Protein AF-A0A9D5VR73-F1 (afdb_monomer_lite)

Secondary structure (DSSP, 8-state):
----SSTT--------TTTTTTHHHHHHHTT-SSPPPHHHHHHHTT-HHHHHHHIIIIIIS-TT----EEEE-SS---EEEEEE-TTS-EEEEEE---SS---SS-SSEEEEEEPPPTT----EEEEEEE-TTS-EEEEEEEE-

pLDDT: mean 90.86, std 9.0, range [59.12, 98.38]

Structure (mmCIF, N/CA/C/O backbone):
data_AF-A0A9D5VR73-F1
#
_entry.id   AF-A0A9D5VR73-F1
#
loop_
_atom_site.group_PDB
_atom_site.id
_atom_site.type_symbol
_atom_site.label_atom_id
_atom_site.label_alt_id
_atom_site.label_comp_id
_atom_site.label_asym_id
_atom_site.label_entity_id
_atom_site.label_seq_id
_atom_site.pdbx_PDB_ins_code
_atom_site.Cartn_x
_atom_site.Cartn_y
_atom_site.Cartn_z
_atom_site.occupancy
_atom_site.B_iso_or_equiv
_atom_site.auth_seq_id
_atom_site.auth_comp_id
_atom_site.auth_asym_id
_atom_site.auth_atom_id
_atom_site.pdbx_PDB_model_num
ATOM 1 N N . MET A 1 1 ? 3.340 15.955 -12.677 1.00 59.12 1 MET A N 1
ATOM 2 C CA . MET A 1 1 ? 3.315 14.974 -13.793 1.00 59.12 1 MET A CA 1
ATOM 3 C C . MET A 1 1 ? 3.965 15.533 -15.054 1.00 59.12 1 MET A C 1
ATOM 5 O O . MET A 1 1 ? 3.648 16.667 -15.406 1.00 59.12 1 MET A O 1
ATOM 9 N N . PRO A 1 2 ? 4.842 14.771 -15.736 1.00 64.44 2 PRO A N 1
ATOM 10 C CA . PRO A 1 2 ? 5.379 15.161 -17.038 1.00 64.44 2 PRO A CA 1
ATOM 11 C C . PRO A 1 2 ? 4.234 15.337 -18.040 1.00 64.44 2 PRO A C 1
ATOM 13 O O . PRO A 1 2 ? 3.370 14.466 -18.148 1.00 64.44 2 PRO A O 1
ATOM 16 N N . TYR A 1 3 ? 4.201 16.464 -18.745 1.00 68.69 3 TYR A N 1
ATOM 17 C CA . TYR A 1 3 ? 3.134 16.783 -19.687 1.00 68.69 3 TYR A CA 1
ATOM 18 C C . TYR A 1 3 ? 3.694 17.499 -20.912 1.00 68.69 3 TYR A C 1
ATOM 20 O O . TYR A 1 3 ? 4.736 18.148 -20.851 1.00 68.69 3 TYR A O 1
ATOM 28 N N . GLN A 1 4 ? 2.988 17.358 -22.029 1.00 72.94 4 GLN A N 1
ATOM 29 C CA . GLN A 1 4 ? 3.283 18.067 -23.268 1.00 72.94 4 GLN A CA 1
ATOM 30 C C . GLN A 1 4 ? 2.434 19.341 -23.337 1.00 72.94 4 GLN A C 1
ATOM 32 O O . GLN A 1 4 ? 1.230 19.297 -23.084 1.00 72.94 4 GLN A O 1
ATOM 37 N N . LEU A 1 5 ? 3.047 20.468 -23.705 1.00 77.25 5 LEU A N 1
ATOM 38 C CA . LEU A 1 5 ? 2.331 21.733 -23.937 1.00 77.25 5 LEU A CA 1
ATOM 39 C C . LEU A 1 5 ? 1.479 21.695 -25.214 1.00 77.25 5 LEU A C 1
ATOM 41 O O . LEU A 1 5 ? 0.536 22.465 -25.368 1.00 77.25 5 LEU A O 1
ATOM 45 N N . SER A 1 6 ? 1.809 20.801 -26.144 1.00 85.38 6 SER A N 1
ATOM 46 C CA . SER A 1 6 ? 1.083 20.593 -27.395 1.00 85.38 6 SER A CA 1
ATOM 47 C C . SER A 1 6 ? 0.988 19.095 -27.686 1.00 85.38 6 SER A C 1
ATOM 49 O O . SER A 1 6 ? 1.967 18.385 -27.441 1.00 85.38 6 SER A O 1
ATOM 51 N N . PRO A 1 7 ? -0.153 18.585 -28.186 1.00 82.00 7 PRO A N 1
ATOM 52 C CA . PRO A 1 7 ? -0.278 17.181 -28.567 1.00 82.00 7 PRO A CA 1
ATOM 53 C C . PRO A 1 7 ? 0.819 16.760 -29.558 1.00 82.00 7 PRO A C 1
ATOM 55 O O . PRO A 1 7 ? 0.957 17.366 -30.616 1.00 82.00 7 PRO A O 1
ATOM 58 N N . GLY A 1 8 ? 1.599 15.734 -29.210 1.00 81.69 8 GLY A N 1
ATOM 59 C CA . GLY A 1 8 ? 2.728 15.236 -30.005 1.00 81.69 8 GLY A CA 1
ATOM 60 C C . GLY A 1 8 ? 4.074 15.924 -29.731 1.00 81.69 8 GLY A C 1
ATOM 61 O O . GLY A 1 8 ? 5.051 15.600 -30.398 1.00 81.69 8 GLY A O 1
ATOM 62 N N . GLY A 1 9 ? 4.142 16.864 -28.781 1.00 81.31 9 GLY A N 1
ATOM 63 C CA . GLY A 1 9 ? 5.369 17.582 -28.425 1.00 81.31 9 GLY A CA 1
ATOM 64 C C . GLY A 1 9 ? 6.339 16.781 -27.545 1.00 81.31 9 GLY A C 1
ATOM 65 O O . GLY A 1 9 ? 5.981 15.769 -26.942 1.00 81.31 9 GLY A O 1
ATOM 66 N N . PHE A 1 10 ? 7.581 17.264 -27.443 1.00 78.19 10 PHE A N 1
ATOM 67 C CA . PHE A 1 10 ? 8.591 16.686 -26.553 1.00 78.19 10 PHE A CA 1
ATOM 68 C C . PHE A 1 10 ? 8.291 17.001 -25.083 1.00 78.19 10 PHE A C 1
ATOM 70 O O . PHE A 1 10 ? 7.826 18.090 -24.745 1.00 78.19 10 PHE A O 1
ATOM 77 N N . ILE A 1 11 ? 8.585 16.039 -24.208 1.00 71.06 11 ILE A N 1
ATOM 78 C CA . ILE A 1 11 ? 8.563 16.214 -22.755 1.00 71.06 11 ILE A CA 1
ATOM 79 C C . ILE A 1 11 ? 10.014 16.213 -22.286 1.00 71.06 11 ILE A C 1
ATOM 81 O O . ILE A 1 11 ? 10.681 15.180 -22.330 1.00 71.06 11 ILE A O 1
ATOM 85 N N . GLU A 1 12 ? 10.495 17.366 -21.834 1.00 69.38 12 GLU A N 1
ATOM 86 C CA . GLU A 1 12 ? 11.819 17.507 -21.230 1.00 69.38 12 GLU A CA 1
ATOM 87 C C . GLU A 1 12 ? 11.703 17.490 -19.706 1.00 69.38 12 GLU A C 1
ATOM 89 O O . GLU A 1 12 ? 10.870 18.180 -19.118 1.00 69.38 12 GLU A O 1
ATOM 94 N N . PHE A 1 13 ? 12.521 16.668 -19.052 1.00 73.06 13 PHE A N 1
ATOM 95 C CA . PHE A 1 13 ? 12.516 16.523 -17.602 1.00 73.06 13 PHE A CA 1
ATOM 96 C C . PHE A 1 13 ? 13.885 16.061 -17.104 1.00 73.06 13 PHE A C 1
ATOM 98 O O . PHE A 1 13 ? 14.533 15.204 -17.707 1.00 73.06 13 PHE A O 1
ATOM 105 N N . SER A 1 14 ? 14.323 16.626 -15.981 1.00 75.00 14 SER A N 1
ATOM 106 C CA . SER A 1 14 ? 15.585 16.251 -15.346 1.00 75.00 14 SER A CA 1
ATOM 107 C C . SER A 1 14 ? 15.413 14.952 -14.568 1.00 75.00 14 SER A C 1
ATOM 109 O O . SER A 1 14 ? 14.730 14.911 -13.546 1.00 75.00 14 SER A O 1
ATOM 111 N N . LEU A 1 15 ? 16.057 13.892 -15.046 1.00 78.12 15 LEU A N 1
ATOM 112 C CA . LEU A 1 15 ? 16.125 12.604 -14.365 1.00 78.12 15 LEU A CA 1
ATOM 113 C C . LEU A 1 15 ? 17.486 12.363 -13.730 1.00 78.12 15 LEU A C 1
ATOM 115 O O . LEU A 1 15 ? 18.500 12.918 -14.155 1.00 78.12 15 LEU A O 1
ATOM 119 N N . TYR A 1 16 ? 17.520 11.446 -12.759 1.00 81.38 16 TYR A N 1
ATOM 120 C CA . TYR A 1 16 ? 18.780 10.837 -12.354 1.00 81.38 16 TYR A CA 1
ATOM 121 C C . TYR A 1 16 ? 19.453 10.207 -13.581 1.00 81.38 16 TYR A C 1
ATOM 123 O O . TYR A 1 16 ? 18.826 9.454 -14.334 1.00 81.38 16 TYR A O 1
ATOM 131 N N . LYS A 1 17 ? 20.724 10.549 -13.800 1.00 83.62 17 LYS A N 1
ATOM 132 C CA . LYS A 1 17 ? 21.470 10.144 -14.993 1.00 83.62 17 LYS A CA 1
ATOM 133 C C . LYS A 1 17 ? 21.467 8.618 -15.133 1.00 83.62 17 LYS A C 1
ATOM 135 O O . LYS A 1 17 ? 21.853 7.913 -14.208 1.00 83.62 17 LYS A O 1
ATOM 140 N N . GLY A 1 18 ? 21.037 8.125 -16.295 1.00 85.25 18 GLY A N 1
ATOM 141 C CA . GLY A 1 18 ? 21.005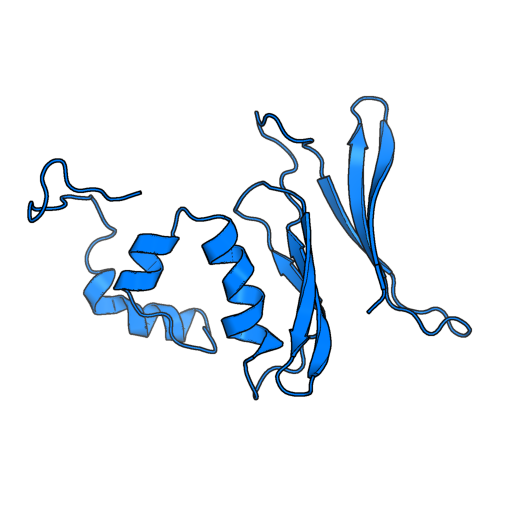 6.692 -16.609 1.00 85.25 18 GLY A CA 1
ATOM 142 C C . GLY A 1 18 ? 19.890 5.900 -15.919 1.00 85.25 18 GLY A C 1
ATOM 143 O O . GLY A 1 18 ? 19.902 4.674 -15.984 1.00 85.25 18 GLY A O 1
ATOM 144 N N . ILE A 1 19 ? 18.912 6.550 -15.267 1.00 88.00 19 ILE A N 1
ATOM 145 C CA . ILE A 1 19 ? 17.832 5.823 -14.575 1.00 88.00 19 ILE A CA 1
ATOM 146 C C . ILE A 1 19 ? 16.998 4.963 -15.525 1.00 88.00 19 ILE A C 1
ATOM 148 O O . ILE A 1 19 ? 16.495 3.930 -15.105 1.00 88.00 19 ILE A O 1
ATOM 152 N N . GLN A 1 20 ? 16.864 5.369 -16.793 1.00 90.06 20 GLN A N 1
ATOM 153 C CA . GLN A 1 20 ? 16.143 4.582 -17.791 1.00 90.06 20 GLN A CA 1
ATOM 154 C C . GLN A 1 20 ? 16.914 3.318 -18.181 1.00 90.06 20 GLN A C 1
ATOM 156 O O . GLN A 1 20 ? 16.325 2.241 -18.222 1.00 90.06 20 GLN A O 1
ATOM 161 N N . ASP A 1 21 ? 18.228 3.442 -18.369 1.00 91.94 21 ASP A N 1
ATOM 162 C CA . ASP A 1 21 ? 19.106 2.344 -18.787 1.00 91.94 21 ASP A CA 1
ATOM 163 C C . ASP A 1 21 ? 19.321 1.318 -17.662 1.00 91.94 21 ASP A C 1
ATOM 165 O O . ASP A 1 21 ? 19.382 0.115 -17.897 1.00 91.94 21 ASP A O 1
ATOM 169 N N . THR A 1 22 ? 19.397 1.797 -16.418 1.00 93.38 22 THR A N 1
ATOM 170 C CA . THR A 1 22 ? 19.693 0.989 -15.218 1.00 93.38 22 THR A CA 1
ATOM 171 C C . THR A 1 22 ? 18.448 0.589 -14.427 1.00 93.38 22 THR A C 1
ATOM 173 O O . THR A 1 22 ? 18.550 0.027 -13.333 1.00 93.38 22 THR A O 1
ATOM 176 N N . TRP A 1 23 ? 17.250 0.867 -14.951 1.00 95.38 23 TRP A N 1
ATOM 177 C CA . TRP A 1 23 ? 16.006 0.655 -14.214 1.00 95.38 23 TRP A CA 1
ATOM 178 C C . TRP A 1 23 ? 15.838 -0.798 -13.761 1.00 95.38 23 TRP A C 1
ATOM 180 O O . TRP A 1 23 ? 15.544 -1.062 -12.596 1.00 95.38 23 TRP A O 1
ATOM 190 N N . ASP A 1 24 ? 16.088 -1.748 -14.657 1.00 96.50 24 ASP A N 1
ATOM 191 C CA . ASP A 1 24 ? 15.956 -3.174 -14.366 1.00 96.50 24 ASP A CA 1
ATOM 192 C C . ASP A 1 24 ? 16.936 -3.658 -13.294 1.00 96.50 24 ASP A C 1
ATOM 194 O O . ASP A 1 24 ? 16.544 -4.412 -12.402 1.00 96.50 24 ASP A O 1
ATOM 198 N N . GLU A 1 25 ? 18.184 -3.190 -13.331 1.00 96.12 25 GLU A N 1
ATOM 199 C CA . GLU A 1 25 ? 19.176 -3.471 -12.291 1.00 96.12 25 GLU A CA 1
ATOM 200 C C . GLU A 1 25 ? 18.709 -2.923 -10.939 1.00 96.12 25 GLU A C 1
ATOM 202 O O . GLU A 1 25 ? 18.727 -3.624 -9.925 1.00 96.12 25 GLU A O 1
ATOM 207 N N . ARG A 1 26 ? 18.193 -1.692 -10.926 1.00 95.31 26 ARG A N 1
ATOM 208 C CA . ARG A 1 26 ? 17.682 -1.069 -9.706 1.00 95.31 26 ARG A CA 1
ATOM 209 C C . ARG A 1 26 ? 16.507 -1.843 -9.117 1.00 95.31 26 ARG A C 1
ATOM 211 O O . ARG A 1 26 ? 16.434 -1.995 -7.898 1.00 95.31 26 ARG A O 1
ATOM 218 N N . GLN A 1 27 ? 15.613 -2.363 -9.951 1.00 97.06 27 GLN A N 1
ATOM 219 C CA . GLN A 1 27 ? 14.507 -3.208 -9.503 1.00 97.06 27 GLN A CA 1
ATOM 220 C C . GLN A 1 27 ? 14.994 -4.522 -8.881 1.00 97.06 27 GLN A C 1
ATOM 222 O O . GLN A 1 27 ? 14.474 -4.926 -7.840 1.00 97.06 27 GLN A O 1
ATOM 227 N N . ILE A 1 28 ? 16.026 -5.146 -9.459 1.00 97.19 28 ILE A N 1
ATOM 228 C CA . ILE A 1 28 ? 16.662 -6.351 -8.903 1.00 97.19 28 ILE A CA 1
ATOM 229 C C . ILE A 1 28 ? 17.267 -6.048 -7.527 1.00 97.19 28 ILE A C 1
ATOM 231 O O . ILE A 1 28 ? 16.985 -6.760 -6.562 1.00 97.19 28 ILE A O 1
ATOM 235 N N . LEU A 1 29 ? 18.032 -4.958 -7.407 1.00 96.62 29 LEU A N 1
ATOM 236 C CA . LEU A 1 29 ? 18.653 -4.539 -6.145 1.00 96.62 29 LEU A CA 1
ATOM 237 C C . LEU A 1 29 ? 17.618 -4.260 -5.044 1.00 96.62 29 LEU A C 1
ATOM 239 O O . LEU A 1 29 ? 17.845 -4.594 -3.883 1.00 96.62 29 LEU A O 1
ATOM 243 N N . ASN A 1 30 ? 16.460 -3.702 -5.411 1.00 94.69 30 ASN A N 1
ATOM 244 C CA . ASN A 1 30 ? 15.356 -3.425 -4.486 1.00 94.69 30 ASN A CA 1
ATOM 245 C C . ASN A 1 30 ? 14.393 -4.607 -4.300 1.00 94.69 30 ASN A C 1
ATOM 247 O O . ASN A 1 30 ? 13.400 -4.474 -3.589 1.00 94.69 30 ASN A O 1
ATOM 251 N N . ARG A 1 31 ? 14.684 -5.767 -4.907 1.00 95.69 31 ARG A N 1
ATOM 252 C CA . ARG A 1 31 ? 13.869 -6.989 -4.807 1.00 95.69 31 ARG A CA 1
ATOM 253 C C . ARG A 1 31 ? 12.407 -6.760 -5.206 1.00 95.69 31 ARG A C 1
ATOM 255 O O . ARG A 1 31 ? 11.496 -7.321 -4.597 1.00 95.69 31 ARG A O 1
ATOM 262 N N . VAL A 1 32 ? 12.186 -5.935 -6.229 1.00 96.19 32 VAL A N 1
ATOM 263 C CA . VAL A 1 32 ? 10.856 -5.721 -6.805 1.00 96.19 32 VAL A CA 1
ATOM 264 C C . VAL A 1 32 ? 10.376 -7.048 -7.389 1.00 96.19 32 VAL A C 1
ATOM 266 O O . VAL A 1 32 ? 11.004 -7.603 -8.290 1.00 96.19 32 VAL A O 1
ATOM 269 N N . ALA A 1 33 ? 9.282 -7.581 -6.846 1.00 96.44 33 ALA A N 1
ATOM 270 C CA . ALA A 1 33 ? 8.823 -8.929 -7.167 1.00 96.44 33 ALA A CA 1
ATOM 271 C C . ALA A 1 33 ? 8.214 -9.022 -8.575 1.00 96.44 33 ALA A C 1
ATOM 273 O O . ALA A 1 33 ? 8.374 -10.035 -9.254 1.00 96.44 33 ALA A O 1
ATOM 274 N N . VAL A 1 34 ? 7.531 -7.962 -9.015 1.00 97.56 34 VAL A N 1
ATOM 275 C CA . VAL A 1 34 ? 6.968 -7.827 -10.360 1.00 97.56 34 VAL A CA 1
ATOM 276 C C . VAL A 1 34 ? 7.559 -6.575 -10.997 1.00 97.56 34 VAL A C 1
ATOM 278 O O . VAL A 1 34 ? 7.249 -5.464 -10.569 1.00 97.56 34 VAL A O 1
ATOM 281 N N . LYS A 1 35 ? 8.422 -6.745 -12.007 1.00 96.81 35 LYS A N 1
ATOM 282 C CA . LYS A 1 35 ? 9.077 -5.617 -12.684 1.00 96.81 35 LYS A CA 1
ATOM 283 C C . LYS A 1 35 ? 8.041 -4.615 -13.205 1.00 96.81 35 LYS A C 1
ATOM 285 O O . LYS A 1 35 ? 7.142 -4.968 -13.962 1.00 96.81 35 LYS A O 1
ATOM 290 N N . ILE A 1 36 ? 8.219 -3.361 -12.824 1.00 96.25 36 ILE A N 1
ATOM 291 C CA . ILE A 1 36 ? 7.478 -2.195 -13.283 1.00 96.25 36 ILE A CA 1
ATOM 292 C C . ILE A 1 36 ? 8.195 -1.672 -14.533 1.00 96.25 36 ILE A C 1
ATOM 294 O O . ILE A 1 36 ? 9.402 -1.437 -14.478 1.00 96.25 36 ILE A O 1
ATOM 298 N N . PRO A 1 37 ? 7.522 -1.470 -15.673 1.00 95.06 37 PRO A N 1
ATOM 299 C CA . PRO A 1 37 ? 8.135 -0.820 -16.828 1.00 95.06 37 PRO A CA 1
ATOM 300 C C . PRO A 1 37 ? 8.581 0.611 -16.497 1.00 95.06 37 PRO A C 1
ATOM 302 O O . PRO A 1 37 ? 7.836 1.356 -15.861 1.00 95.06 37 PRO A O 1
ATOM 305 N N . VAL A 1 38 ? 9.753 1.045 -16.977 1.00 92.38 38 VAL A N 1
ATOM 306 C CA . VAL A 1 38 ? 10.287 2.383 -16.639 1.00 92.38 38 VAL A CA 1
ATOM 307 C C . VAL A 1 38 ? 9.328 3.515 -17.009 1.00 92.38 38 VAL A C 1
ATOM 309 O O . VAL A 1 38 ? 9.125 4.438 -16.228 1.00 92.38 38 VAL A O 1
ATOM 312 N N . LYS A 1 39 ? 8.659 3.413 -18.164 1.00 89.94 39 LYS A N 1
ATOM 313 C CA . LYS A 1 39 ? 7.644 4.384 -18.591 1.00 89.94 39 LYS A CA 1
ATOM 314 C C . LYS A 1 39 ? 6.505 4.496 -17.576 1.00 89.94 39 LYS A C 1
ATOM 316 O O . LYS A 1 39 ? 6.064 5.601 -17.278 1.00 89.94 39 LYS A O 1
ATOM 321 N N . GLU A 1 40 ? 6.032 3.369 -17.051 1.00 91.88 40 GLU A N 1
ATOM 322 C CA . GLU A 1 40 ? 4.970 3.358 -16.046 1.00 91.88 40 GLU A CA 1
ATOM 323 C C . GLU A 1 40 ? 5.458 3.949 -14.725 1.00 91.88 40 GLU A C 1
ATOM 325 O O . GLU A 1 40 ? 4.768 4.793 -14.161 1.00 91.88 40 GLU A O 1
ATOM 330 N N . ALA A 1 41 ? 6.660 3.574 -14.277 1.00 91.12 41 ALA A N 1
ATOM 331 C CA . ALA A 1 41 ? 7.264 4.122 -13.067 1.00 91.12 41 ALA A CA 1
ATOM 332 C C . ALA A 1 41 ? 7.406 5.650 -13.146 1.00 91.12 41 ALA A C 1
ATOM 334 O O . ALA A 1 41 ? 7.056 6.346 -12.201 1.00 91.12 41 ALA A O 1
ATOM 335 N N . LEU A 1 42 ? 7.855 6.179 -14.289 1.00 87.94 42 LEU A N 1
ATOM 336 C CA . LEU A 1 42 ? 7.996 7.619 -14.514 1.00 87.94 42 LEU A CA 1
ATOM 337 C C . LEU A 1 42 ? 6.652 8.348 -14.537 1.00 87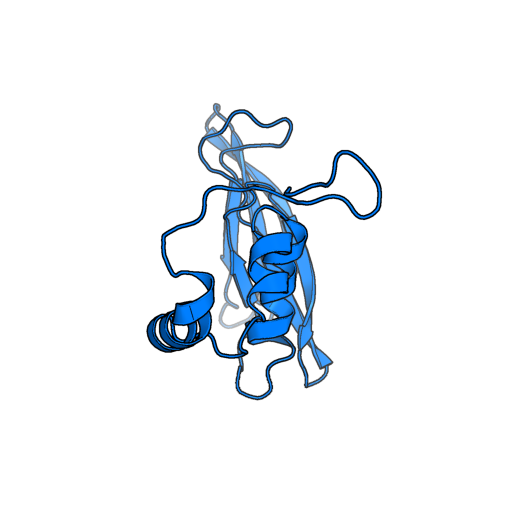.94 42 LEU A C 1
ATOM 339 O O . LEU A 1 42 ? 6.530 9.421 -13.952 1.00 87.94 42 LEU A O 1
ATOM 343 N N . ILE A 1 43 ? 5.642 7.774 -15.199 1.00 87.00 43 ILE A N 1
ATOM 344 C CA . ILE A 1 43 ? 4.305 8.371 -15.243 1.00 87.00 43 ILE A CA 1
ATOM 345 C C . ILE A 1 43 ? 3.678 8.336 -13.852 1.00 87.00 43 ILE A C 1
ATOM 347 O O . ILE A 1 43 ? 3.139 9.340 -13.424 1.00 87.00 43 ILE A O 1
ATOM 351 N N . LYS A 1 44 ? 3.752 7.220 -13.124 1.00 89.44 44 LYS A N 1
ATOM 352 C CA . LYS A 1 44 ? 3.061 7.047 -11.837 1.00 89.44 44 LYS A CA 1
ATOM 353 C C . LYS A 1 44 ? 3.849 7.545 -10.621 1.00 89.44 44 LYS A C 1
ATOM 355 O O . LYS A 1 44 ? 3.318 7.467 -9.520 1.00 89.44 44 LYS A O 1
ATOM 360 N N . ALA A 1 45 ? 5.061 8.074 -10.801 1.00 85.81 45 ALA A N 1
ATOM 361 C CA . ALA A 1 45 ? 5.951 8.481 -9.707 1.00 85.81 45 ALA A CA 1
ATOM 362 C C . ALA A 1 45 ? 5.334 9.491 -8.721 1.00 85.81 45 ALA A C 1
ATOM 364 O O . ALA A 1 45 ? 5.730 9.521 -7.565 1.00 85.81 45 ALA A O 1
ATOM 365 N N . ASP A 1 46 ? 4.385 10.305 -9.185 1.00 84.81 46 ASP A N 1
ATOM 366 C CA . ASP A 1 46 ? 3.692 11.348 -8.410 1.00 84.81 46 ASP A CA 1
ATOM 367 C C . ASP A 1 46 ? 2.192 11.023 -8.233 1.00 84.81 46 ASP A C 1
ATOM 369 O O . ASP A 1 46 ? 1.361 11.883 -7.960 1.00 84.81 46 ASP A O 1
ATOM 373 N N . SER A 1 47 ? 1.801 9.765 -8.468 1.00 90.88 47 SER A N 1
ATOM 374 C CA . SER A 1 47 ? 0.412 9.320 -8.381 1.00 90.88 47 SER A CA 1
ATOM 375 C C . SER A 1 47 ? 0.168 8.564 -7.079 1.00 90.88 47 SER A C 1
ATOM 377 O O . SER A 1 47 ? 0.684 7.461 -6.884 1.00 90.88 47 SER A O 1
ATOM 379 N N . ALA A 1 48 ? -0.691 9.128 -6.224 1.00 90.88 48 ALA A N 1
ATOM 380 C CA . ALA A 1 48 ? -1.155 8.469 -5.006 1.00 90.88 48 ALA A CA 1
ATOM 381 C C . ALA A 1 48 ? -1.758 7.090 -5.317 1.00 90.88 48 ALA A C 1
ATOM 383 O O . ALA A 1 48 ? -1.256 6.074 -4.842 1.00 90.88 48 ALA A O 1
ATOM 384 N N . SER A 1 49 ? -2.742 7.039 -6.221 1.00 92.75 49 SER A N 1
ATOM 385 C CA . SER A 1 49 ? -3.354 5.777 -6.652 1.00 92.75 49 SER A CA 1
ATOM 386 C C . SER A 1 49 ? -2.363 4.851 -7.357 1.00 92.75 49 SER A C 1
ATOM 388 O O . SER A 1 49 ? -2.428 3.642 -7.181 1.00 92.75 49 SER A O 1
ATOM 390 N N . GLY A 1 50 ? -1.398 5.395 -8.105 1.00 93.38 50 GLY A N 1
ATOM 391 C CA . GLY A 1 50 ? -0.340 4.599 -8.723 1.00 93.38 50 GLY A CA 1
ATOM 392 C C . GLY A 1 50 ? 0.528 3.851 -7.707 1.00 93.38 50 GLY A C 1
ATOM 393 O O . GLY A 1 50 ? 0.973 2.738 -7.995 1.00 93.38 50 GLY A O 1
ATOM 394 N N . THR A 1 51 ? 0.731 4.433 -6.522 1.00 91.75 51 THR A N 1
ATOM 395 C CA . THR A 1 51 ? 1.404 3.782 -5.388 1.00 91.75 51 THR A CA 1
ATOM 396 C C . THR A 1 51 ? 0.484 2.779 -4.697 1.00 91.75 51 THR A C 1
ATOM 398 O O . THR A 1 51 ? 0.919 1.664 -4.406 1.00 91.75 51 THR A O 1
ATOM 401 N N . ASP A 1 52 ? -0.788 3.131 -4.488 1.00 95.25 52 ASP A N 1
ATOM 402 C CA . ASP A 1 52 ? -1.798 2.233 -3.911 1.00 95.25 52 ASP A CA 1
ATOM 403 C C . ASP A 1 52 ? -1.929 0.938 -4.743 1.00 95.25 52 ASP A C 1
ATOM 405 O O . ASP A 1 52 ? -1.904 -0.172 -4.204 1.00 95.25 52 ASP A O 1
ATOM 409 N N . ASP A 1 53 ? -1.956 1.061 -6.075 1.00 96.00 53 ASP A N 1
ATOM 410 C CA . ASP A 1 53 ? -2.031 -0.054 -7.028 1.00 96.00 53 ASP A CA 1
ATOM 411 C C . ASP A 1 53 ? -0.857 -1.039 -6.887 1.00 96.00 53 ASP A C 1
ATOM 413 O O . ASP A 1 53 ? -1.000 -2.231 -7.186 1.00 96.00 53 ASP A O 1
ATOM 417 N N . GLN A 1 54 ? 0.307 -0.592 -6.394 1.00 96.44 54 GLN A N 1
ATOM 418 C CA . GLN A 1 54 ? 1.444 -1.490 -6.174 1.00 96.44 54 GLN A CA 1
ATOM 419 C C . GLN A 1 54 ? 1.178 -2.507 -5.062 1.00 96.44 54 GLN A C 1
ATOM 421 O O . GLN A 1 54 ? 1.760 -3.592 -5.098 1.00 96.44 54 GLN A O 1
ATOM 426 N N . ALA A 1 55 ? 0.257 -2.242 -4.128 1.00 97.50 55 ALA A N 1
ATOM 427 C CA . ALA A 1 55 ? -0.190 -3.260 -3.179 1.00 97.50 55 ALA A CA 1
ATOM 428 C C . ALA A 1 55 ? -0.844 -4.448 -3.906 1.00 97.50 55 ALA A C 1
ATOM 430 O O . ALA A 1 55 ? -0.619 -5.608 -3.553 1.00 97.50 55 ALA A O 1
ATOM 431 N N . VAL A 1 56 ? -1.591 -4.174 -4.980 1.00 97.69 56 VAL A N 1
ATOM 432 C CA . VAL A 1 56 ? -2.194 -5.214 -5.816 1.00 97.69 56 VAL A CA 1
ATOM 433 C C . VAL A 1 56 ? -1.128 -5.909 -6.656 1.00 97.69 56 VAL A C 1
ATOM 435 O O . VAL A 1 56 ? -0.998 -7.128 -6.574 1.00 97.69 56 VAL A O 1
ATOM 438 N N . VAL A 1 57 ? -0.349 -5.156 -7.434 1.00 97.50 57 VAL A N 1
ATOM 439 C CA . VAL A 1 57 ? 0.605 -5.723 -8.404 1.00 97.50 57 VAL A CA 1
ATOM 440 C C . VAL A 1 57 ? 1.712 -6.521 -7.715 1.00 97.50 57 VAL A C 1
ATOM 442 O O . VAL A 1 57 ? 1.967 -7.666 -8.085 1.00 97.50 57 VAL A O 1
ATOM 445 N N . GLN A 1 58 ? 2.356 -5.945 -6.698 1.00 97.81 58 GLN A N 1
ATOM 446 C CA . GLN A 1 58 ? 3.529 -6.555 -6.066 1.00 97.81 58 GLN A CA 1
ATOM 447 C C . GLN A 1 58 ? 3.149 -7.662 -5.076 1.00 97.81 58 GLN A C 1
ATOM 449 O O . GLN A 1 58 ? 3.926 -8.604 -4.886 1.00 97.81 58 GLN A O 1
ATOM 454 N N . TYR A 1 59 ? 1.955 -7.578 -4.470 1.00 98.12 59 TYR A N 1
ATOM 455 C CA . TYR A 1 59 ? 1.545 -8.469 -3.385 1.00 98.12 59 TYR A CA 1
ATOM 456 C C . TYR A 1 59 ? 0.250 -9.233 -3.680 1.00 98.12 59 TYR A C 1
ATOM 458 O O . TYR A 1 59 ? 0.303 -10.448 -3.816 1.00 98.12 59 TYR A O 1
ATOM 466 N N . PHE A 1 60 ? -0.915 -8.591 -3.796 1.00 98.31 60 PHE A N 1
ATOM 467 C CA . PHE A 1 60 ? -2.182 -9.345 -3.801 1.00 98.31 60 PHE A CA 1
ATOM 468 C C . PHE A 1 60 ? -2.373 -10.224 -5.049 1.00 98.31 60 PHE A C 1
ATOM 470 O O . PHE A 1 60 ? -2.761 -11.392 -4.939 1.00 98.31 60 PHE A O 1
ATOM 477 N N . ALA A 1 61 ? -2.077 -9.698 -6.236 1.00 97.94 61 ALA A N 1
ATOM 478 C CA . ALA A 1 61 ? -2.170 -10.426 -7.501 1.00 97.94 61 ALA A CA 1
ATOM 479 C C . ALA A 1 61 ? -0.930 -11.294 -7.784 1.00 97.94 61 ALA A C 1
ATOM 481 O O . ALA A 1 61 ? -0.982 -12.199 -8.620 1.00 97.94 61 ALA A O 1
ATOM 482 N N . ASN A 1 62 ? 0.176 -11.056 -7.078 1.00 97.94 62 ASN A N 1
ATOM 483 C CA . ASN A 1 62 ? 1.400 -11.826 -7.231 1.00 97.94 62 ASN A CA 1
ATOM 484 C C . ASN A 1 62 ? 1.241 -13.225 -6.615 1.00 97.94 62 ASN A C 1
ATOM 486 O O . ASN A 1 62 ? 1.109 -13.378 -5.402 1.00 97.94 62 ASN A O 1
ATOM 490 N N . LYS A 1 63 ? 1.307 -14.266 -7.454 1.00 97.44 63 LYS A N 1
ATOM 491 C CA . LYS A 1 63 ? 1.169 -15.672 -7.031 1.00 97.44 63 LYS A CA 1
ATOM 492 C C . LYS A 1 63 ? 2.254 -16.131 -6.050 1.00 97.44 63 LYS A C 1
ATOM 494 O O . LYS A 1 63 ? 2.037 -17.093 -5.321 1.00 97.44 63 LYS A O 1
ATOM 499 N N . ASN A 1 64 ? 3.394 -15.440 -6.020 1.00 96.88 64 ASN A N 1
ATOM 500 C CA . ASN A 1 64 ? 4.511 -15.737 -5.123 1.00 96.88 64 ASN A CA 1
ATOM 501 C C . ASN A 1 64 ? 4.427 -14.981 -3.788 1.00 96.88 64 ASN A C 1
ATOM 503 O O . ASN A 1 64 ? 5.333 -15.092 -2.966 1.00 96.88 64 ASN A O 1
ATOM 507 N N . SER A 1 65 ? 3.368 -14.197 -3.569 1.00 97.44 65 SER A N 1
ATOM 508 C CA . SER A 1 65 ? 3.137 -13.474 -2.325 1.00 97.44 65 SER A CA 1
ATOM 509 C C . SER A 1 65 ? 1.966 -14.081 -1.561 1.00 97.44 65 SER A C 1
ATOM 511 O O . SER A 1 65 ? 0.910 -14.391 -2.112 1.00 97.44 65 SER A O 1
ATOM 513 N N . ASP A 1 66 ? 2.153 -14.229 -0.260 1.00 96.56 66 ASP A N 1
ATOM 514 C CA . ASP A 1 66 ? 1.154 -14.669 0.712 1.00 96.56 66 ASP A CA 1
ATOM 515 C C . ASP A 1 66 ? 0.591 -13.501 1.541 1.00 96.56 66 ASP A C 1
ATOM 517 O O . ASP A 1 66 ? -0.223 -13.701 2.443 1.00 96.56 66 ASP A O 1
ATOM 521 N N . LYS A 1 67 ? 1.017 -12.268 1.249 1.00 96.94 67 LYS A N 1
ATOM 522 C CA . LYS A 1 67 ? 0.655 -11.087 2.032 1.00 96.94 67 LYS A CA 1
ATOM 523 C C . LYS A 1 67 ? -0.816 -10.737 1.823 1.00 96.94 67 LYS A C 1
ATOM 525 O O . LYS A 1 67 ? -1.284 -10.592 0.694 1.00 96.94 67 LYS A O 1
ATOM 530 N N . ARG A 1 68 ? -1.540 -10.577 2.933 1.00 96.81 68 ARG A N 1
ATOM 531 C CA . ARG A 1 68 ? -2.959 -10.188 2.944 1.00 96.81 68 ARG A CA 1
ATOM 532 C C . ARG A 1 68 ? -3.205 -8.765 3.446 1.00 96.81 68 ARG A C 1
ATOM 534 O O . ARG A 1 68 ? -4.254 -8.208 3.141 1.00 96.81 68 ARG A O 1
ATOM 541 N N . ILE A 1 69 ? -2.237 -8.171 4.141 1.00 97.69 69 ILE A N 1
ATOM 542 C CA . ILE A 1 69 ? -2.240 -6.761 4.539 1.00 97.69 69 ILE A CA 1
ATOM 543 C C . ILE A 1 69 ? -0.978 -6.106 3.977 1.00 97.69 69 ILE A C 1
ATOM 545 O O . ILE A 1 69 ? 0.116 -6.655 4.115 1.00 97.69 69 ILE A O 1
ATOM 549 N N . VAL A 1 70 ? -1.132 -4.948 3.340 1.00 97.88 70 VAL A N 1
ATOM 550 C CA . VAL A 1 70 ? -0.025 -4.106 2.864 1.00 97.88 70 VAL A CA 1
ATOM 551 C C . VAL A 1 70 ? -0.261 -2.688 3.360 1.00 97.88 70 VAL A C 1
ATOM 553 O O . VAL A 1 70 ? -1.358 -2.156 3.202 1.00 97.88 70 VAL A O 1
ATOM 556 N N . VAL A 1 71 ? 0.768 -2.074 3.944 1.00 97.81 71 VAL A N 1
ATOM 557 C CA . VAL A 1 71 ? 0.710 -0.693 4.429 1.00 97.81 71 VAL A CA 1
ATOM 558 C C . VAL A 1 71 ? 1.804 0.120 3.758 1.00 97.81 71 VAL A C 1
ATOM 560 O O . VAL A 1 71 ? 2.977 -0.239 3.854 1.00 97.81 71 VAL A O 1
ATOM 563 N N . PHE A 1 72 ? 1.424 1.217 3.107 1.00 95.62 72 PHE A N 1
ATOM 564 C CA . PHE A 1 72 ? 2.356 2.208 2.568 1.00 95.62 72 PHE A CA 1
ATOM 565 C C . PHE A 1 72 ? 2.110 3.591 3.180 1.00 95.62 72 PHE A C 1
ATOM 567 O O . PHE A 1 72 ? 1.131 3.816 3.887 1.00 95.62 72 PHE A O 1
ATOM 574 N N . GLY A 1 73 ? 3.017 4.517 2.874 1.00 90.56 73 GLY A N 1
ATOM 575 C CA . GLY A 1 73 ? 2.824 5.955 3.045 1.00 90.56 73 GLY A CA 1
ATOM 576 C C . GLY A 1 73 ? 2.950 6.660 1.695 1.00 90.56 73 GLY A C 1
ATOM 577 O O . GLY A 1 73 ? 2.246 6.321 0.745 1.00 90.56 73 GLY A O 1
ATOM 578 N N . HIS A 1 74 ? 3.903 7.589 1.599 1.00 90.19 74 HIS A N 1
ATOM 579 C CA . HIS A 1 74 ? 4.311 8.310 0.384 1.00 90.19 74 HIS A CA 1
ATOM 580 C C . HIS A 1 74 ? 3.323 9.363 -0.138 1.00 90.19 74 HIS A C 1
ATOM 582 O O . HIS A 1 74 ? 3.712 10.517 -0.258 1.00 90.19 74 HIS A O 1
ATOM 588 N N . SER A 1 75 ? 2.061 9.013 -0.394 1.00 90.06 75 SER A N 1
ATOM 589 C CA . SER A 1 75 ? 1.078 9.963 -0.950 1.00 90.06 75 SER A CA 1
ATOM 590 C C . SER A 1 75 ? 0.589 11.013 0.049 1.00 90.06 75 SER A C 1
ATOM 592 O O . SER A 1 75 ? -0.024 11.996 -0.345 1.00 90.06 75 SER A O 1
ATOM 594 N N . HIS A 1 76 ? 0.814 10.778 1.345 1.00 93.00 76 HIS A N 1
ATOM 595 C CA . HIS A 1 76 ? 0.293 11.587 2.451 1.00 93.00 76 HIS A CA 1
ATOM 596 C C . HIS A 1 76 ? -1.245 11.599 2.548 1.00 93.00 76 HIS A C 1
ATOM 598 O O . HIS A 1 76 ? -1.816 12.360 3.330 1.00 93.00 76 HIS A O 1
ATOM 604 N N . GLU A 1 77 ? -1.923 10.705 1.825 1.00 92.44 77 GLU A N 1
ATOM 605 C CA . GLU A 1 77 ? -3.378 10.605 1.788 1.00 92.44 77 GLU A CA 1
ATOM 606 C C . GLU A 1 77 ? -3.863 9.338 2.505 1.00 92.44 77 GLU A C 1
ATOM 608 O O . GLU A 1 77 ? -3.908 8.249 1.927 1.00 92.44 77 GLU A O 1
ATOM 613 N N . ALA A 1 78 ? -4.246 9.502 3.771 1.00 94.94 78 ALA A N 1
ATOM 614 C CA . ALA A 1 78 ? -4.688 8.419 4.642 1.00 94.94 78 ALA A CA 1
ATOM 615 C C . ALA A 1 78 ? -5.970 7.737 4.126 1.00 94.94 78 ALA A C 1
ATOM 617 O O . ALA A 1 78 ? -6.981 8.412 3.916 1.00 94.94 78 ALA A O 1
ATOM 618 N N . ARG A 1 79 ? -5.946 6.409 3.942 1.00 95.88 79 ARG A N 1
ATOM 619 C CA . ARG A 1 79 ? -7.111 5.621 3.488 1.00 95.88 79 ARG A CA 1
ATOM 620 C C . ARG A 1 79 ? -6.948 4.123 3.741 1.00 95.88 79 ARG A C 1
ATOM 622 O O . ARG A 1 79 ? -5.823 3.636 3.850 1.00 95.88 79 ARG A O 1
ATOM 629 N N . ILE A 1 80 ? -8.058 3.387 3.732 1.00 97.88 80 ILE A N 1
ATOM 630 C CA . ILE A 1 80 ? -8.079 1.921 3.657 1.00 97.88 80 ILE A CA 1
ATOM 631 C C . ILE A 1 80 ? -8.793 1.499 2.369 1.00 97.88 80 ILE A C 1
ATOM 633 O O . ILE A 1 80 ? -9.835 2.044 2.018 1.00 97.88 80 ILE A O 1
ATOM 637 N N . ILE A 1 81 ? -8.231 0.521 1.657 1.00 97.69 81 ILE A N 1
ATOM 638 C CA . ILE A 1 81 ? -8.811 -0.044 0.435 1.00 97.69 81 ILE A CA 1
ATOM 639 C C . ILE A 1 81 ? -8.892 -1.572 0.584 1.00 97.69 81 ILE A C 1
ATOM 641 O O . ILE A 1 81 ? -7.861 -2.254 0.538 1.00 97.69 81 ILE A O 1
ATOM 645 N N . PRO A 1 82 ? -10.097 -2.146 0.761 1.00 97.56 82 PRO A N 1
ATOM 646 C CA . PRO A 1 82 ? -10.275 -3.591 0.729 1.00 97.56 82 PRO A CA 1
ATOM 647 C C . PRO A 1 82 ? -10.117 -4.124 -0.702 1.00 97.56 82 PRO A C 1
ATOM 649 O O . PRO A 1 82 ? -10.528 -3.492 -1.673 1.00 97.56 82 PRO A O 1
ATOM 652 N N . SER A 1 83 ? -9.544 -5.316 -0.836 1.00 97.38 83 SER A N 1
ATOM 653 C CA . SER A 1 83 ? -9.313 -5.978 -2.120 1.00 97.38 83 SER A CA 1
ATOM 654 C C . SER A 1 83 ? -9.372 -7.506 -1.974 1.00 97.38 83 SER A C 1
ATOM 656 O O . SER A 1 83 ? -9.856 -8.040 -0.967 1.00 97.38 83 SER A O 1
ATOM 658 N N . LYS A 1 84 ? -8.929 -8.224 -3.008 1.00 98.00 84 LYS A N 1
ATOM 659 C CA . LYS A 1 84 ? -8.782 -9.679 -3.021 1.00 98.00 84 LYS A CA 1
ATOM 660 C C . LYS A 1 84 ? -7.431 -10.077 -3.609 1.00 98.00 84 LYS A C 1
ATOM 662 O O . LYS A 1 84 ? -6.944 -9.443 -4.542 1.00 98.00 84 LYS A O 1
ATOM 667 N N . ASN A 1 85 ? -6.848 -11.158 -3.095 1.00 98.00 85 ASN A N 1
ATOM 668 C CA . ASN A 1 85 ? -5.646 -11.750 -3.683 1.00 98.00 85 ASN A CA 1
ATOM 669 C C . ASN A 1 85 ? -5.970 -12.665 -4.877 1.00 98.00 85 ASN A C 1
ATOM 671 O O . ASN A 1 85 ? -7.129 -12.930 -5.197 1.00 98.00 85 ASN A O 1
ATOM 675 N N . HIS A 1 86 ? -4.928 -13.219 -5.497 1.00 96.31 86 HIS A N 1
ATOM 676 C CA . HIS A 1 86 ? -5.026 -14.186 -6.596 1.00 96.31 86 HIS A CA 1
ATOM 677 C C . HIS A 1 86 ? -5.789 -15.484 -6.246 1.00 96.31 86 HIS A C 1
ATOM 679 O O . HIS A 1 86 ? -6.129 -16.251 -7.143 1.00 96.31 86 HIS A O 1
ATOM 685 N N . LYS A 1 87 ? -6.075 -15.737 -4.960 1.00 97.56 87 LYS A N 1
ATOM 686 C CA . LYS A 1 87 ? -6.911 -16.844 -4.458 1.00 97.56 87 LYS A CA 1
ATOM 687 C C . LYS A 1 87 ? -8.319 -16.388 -4.060 1.00 97.56 87 LYS A C 1
ATOM 689 O O . LYS A 1 87 ? -9.037 -17.128 -3.398 1.00 97.56 87 LYS A O 1
ATOM 694 N N . SER A 1 88 ? -8.715 -15.168 -4.426 1.00 97.50 88 SER A N 1
ATOM 695 C CA . SER A 1 88 ? -9.987 -14.536 -4.044 1.00 97.50 88 SER A CA 1
ATOM 696 C C . SER A 1 88 ? -10.199 -14.355 -2.532 1.00 97.50 88 SER A C 1
ATOM 698 O O . SER A 1 88 ? -11.317 -14.079 -2.098 1.00 97.50 88 SER A O 1
ATOM 700 N N . GLN A 1 89 ? -9.145 -14.468 -1.720 1.00 97.25 89 GLN A N 1
ATOM 701 C CA . GLN A 1 89 ? -9.203 -14.201 -0.281 1.00 97.25 89 GLN A CA 1
ATOM 702 C C . GLN A 1 89 ? -9.168 -12.693 -0.042 1.00 97.25 89 GLN A C 1
ATOM 704 O O . GLN A 1 89 ? -8.460 -11.980 -0.756 1.00 97.25 89 GLN A O 1
ATOM 709 N N . LYS A 1 90 ? -9.896 -12.211 0.973 1.00 97.12 90 LYS A N 1
ATOM 710 C CA . LYS A 1 90 ? -9.915 -10.788 1.337 1.00 97.12 90 LYS A CA 1
ATOM 711 C C . LYS A 1 90 ? -8.498 -10.296 1.640 1.00 97.12 90 LYS A C 1
ATOM 713 O O . LYS A 1 90 ? -7.734 -10.983 2.324 1.00 97.12 90 LYS A O 1
ATOM 718 N N . THR A 1 91 ? -8.159 -9.121 1.139 1.00 98.19 91 THR A N 1
ATOM 719 C CA . THR A 1 91 ? -6.924 -8.409 1.466 1.00 98.19 91 THR A CA 1
ATOM 720 C C . THR A 1 91 ? -7.229 -6.958 1.787 1.00 98.19 91 THR A C 1
ATOM 722 O O . THR A 1 91 ? -8.299 -6.449 1.446 1.00 98.19 91 THR A O 1
ATOM 725 N N . ILE A 1 92 ? -6.309 -6.297 2.478 1.00 98.25 92 ILE A N 1
ATOM 726 C CA . ILE A 1 92 ? -6.458 -4.901 2.871 1.00 98.25 92 ILE A CA 1
ATOM 727 C C . ILE A 1 92 ? -5.178 -4.155 2.520 1.00 98.25 92 ILE A C 1
ATOM 729 O O . ILE A 1 92 ? -4.092 -4.502 2.985 1.00 98.25 92 ILE A O 1
ATOM 733 N N . TYR A 1 93 ? -5.313 -3.119 1.703 1.00 98.38 93 TYR A N 1
ATOM 734 C CA . TYR A 1 93 ? -4.305 -2.079 1.582 1.00 98.38 93 TYR A CA 1
ATOM 735 C C . TYR A 1 93 ? -4.653 -0.927 2.529 1.00 98.38 93 TYR A C 1
ATOM 737 O O . TYR A 1 93 ? -5.821 -0.555 2.643 1.00 98.38 93 TYR A O 1
ATOM 745 N N . ALA A 1 94 ? -3.652 -0.341 3.179 1.00 98.00 94 ALA A N 1
ATOM 746 C CA . ALA A 1 94 ? -3.807 0.916 3.896 1.00 98.00 94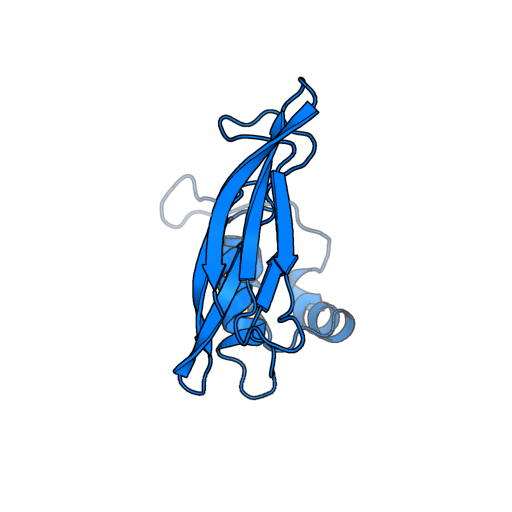 ALA A CA 1
ATOM 747 C C . ALA A 1 94 ? -2.685 1.896 3.542 1.00 98.00 94 ALA A C 1
ATOM 749 O O . ALA A 1 94 ? -1.513 1.524 3.462 1.00 98.00 94 ALA A O 1
ATOM 750 N N . ASN A 1 95 ? -3.047 3.166 3.389 1.00 97.12 95 ASN A N 1
ATOM 751 C CA . ASN A 1 95 ? -2.098 4.266 3.380 1.00 97.12 95 ASN A CA 1
ATOM 752 C C . ASN A 1 95 ? -2.138 4.956 4.745 1.00 97.12 95 ASN A C 1
ATOM 754 O O . ASN A 1 95 ? -3.202 5.414 5.169 1.00 97.12 95 ASN A O 1
ATOM 758 N N . SER A 1 96 ? -0.999 5.047 5.433 1.00 96.62 96 SER A N 1
ATOM 759 C CA . SER A 1 96 ? -0.927 5.693 6.749 1.00 96.62 96 SER A CA 1
ATOM 760 C C . SER A 1 96 ? -1.124 7.206 6.699 1.00 96.62 96 SER A C 1
ATOM 762 O O 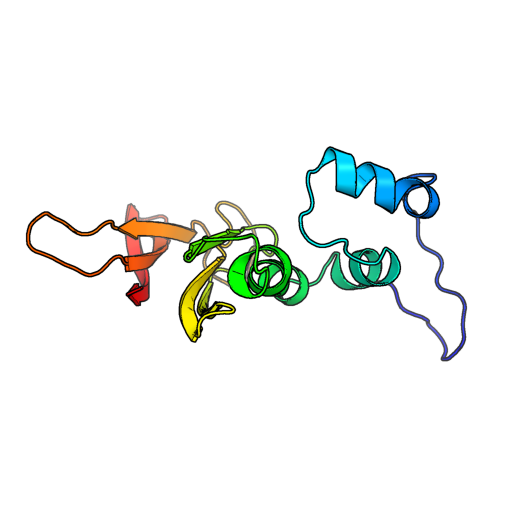. SER A 1 96 ? -1.263 7.830 7.749 1.00 96.62 96 SER A O 1
ATOM 764 N N . GLY A 1 97 ? -1.123 7.806 5.508 1.00 94.81 97 GLY A N 1
ATOM 765 C CA . GLY A 1 97 ? -1.135 9.249 5.337 1.00 94.81 97 GLY A CA 1
ATOM 766 C C . GLY A 1 97 ? 0.185 9.862 5.785 1.00 94.81 97 GLY A C 1
ATOM 767 O O . GLY A 1 97 ? 1.256 9.364 5.436 1.00 94.81 97 GLY A O 1
ATOM 768 N N . THR A 1 98 ? 0.112 10.951 6.546 1.00 94.19 98 THR A N 1
ATOM 769 C CA . THR A 1 98 ? 1.287 11.718 6.973 1.00 94.19 98 THR A CA 1
ATOM 770 C C . THR A 1 98 ? 1.216 12.114 8.440 1.00 94.19 98 THR A C 1
ATOM 772 O O . THR A 1 98 ? 0.146 12.417 8.974 1.00 94.19 98 THR A O 1
ATOM 775 N N . TRP A 1 99 ? 2.381 12.153 9.090 1.00 93.44 99 TRP A N 1
ATOM 776 C CA . TRP A 1 99 ? 2.504 12.657 10.455 1.00 93.44 99 TRP A CA 1
ATOM 777 C C . TRP A 1 99 ? 2.599 14.187 10.496 1.00 93.44 99 TRP A C 1
ATOM 779 O O . TRP A 1 99 ? 1.914 14.822 11.292 1.00 93.44 99 TRP A O 1
ATOM 789 N N . ILE A 1 100 ? 3.414 14.784 9.620 1.00 86.25 100 ILE A N 1
ATOM 790 C CA . ILE A 1 100 ? 3.705 16.224 9.595 1.00 86.25 100 ILE A CA 1
ATOM 791 C C . ILE A 1 100 ? 3.592 16.699 8.151 1.00 86.25 100 ILE A C 1
ATOM 793 O O . ILE A 1 100 ? 4.452 16.385 7.333 1.00 86.25 100 ILE A O 1
ATOM 797 N N . ASP A 1 101 ? 2.536 17.445 7.836 1.00 83.50 101 ASP A N 1
ATOM 798 C CA . ASP A 1 101 ? 2.390 18.111 6.540 1.00 83.50 101 ASP A CA 1
ATOM 799 C C . ASP A 1 101 ? 1.371 19.263 6.606 1.00 83.50 101 ASP A C 1
ATOM 801 O O . ASP A 1 101 ? 0.668 19.431 7.607 1.00 83.50 101 ASP A O 1
ATOM 805 N N . LYS A 1 102 ? 1.272 20.053 5.532 1.00 78.25 102 LYS A N 1
ATOM 806 C CA . LYS A 1 102 ? 0.244 21.079 5.315 1.00 78.25 102 LYS A CA 1
ATOM 807 C C . LYS A 1 102 ? -0.749 20.623 4.247 1.00 78.25 102 LYS A C 1
ATOM 809 O O . LYS A 1 102 ? -0.752 21.136 3.131 1.00 78.25 102 LYS A O 1
ATOM 814 N N . ASN A 1 103 ? -1.634 19.705 4.622 1.00 73.00 103 ASN A N 1
ATOM 815 C CA . ASN A 1 10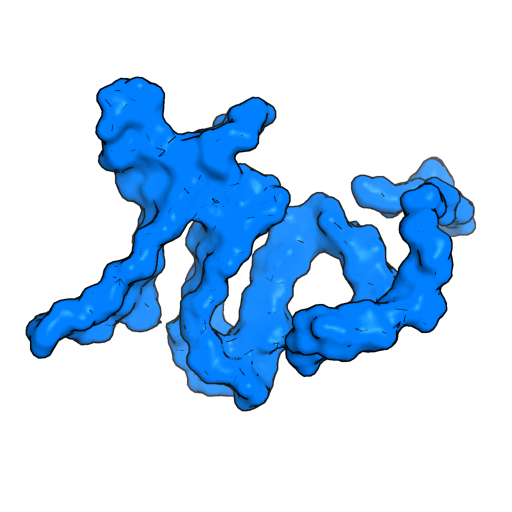3 ? -2.653 19.158 3.726 1.00 73.00 103 ASN A CA 1
ATOM 816 C C . ASN A 1 103 ? -4.064 19.584 4.142 1.00 73.00 103 ASN A C 1
ATOM 818 O O . ASN A 1 103 ? -4.305 19.959 5.288 1.00 73.00 103 ASN A O 1
ATOM 822 N N . LYS A 1 104 ? -5.018 19.516 3.201 1.00 76.00 104 LYS A N 1
ATOM 823 C CA . LYS A 1 104 ? -6.451 19.695 3.512 1.00 76.00 104 LYS A CA 1
ATOM 824 C C . LYS A 1 104 ? -7.017 18.527 4.330 1.00 76.00 104 LYS A C 1
ATOM 826 O O . LYS A 1 104 ? -8.012 18.698 5.026 1.00 76.00 104 LYS A O 1
ATOM 831 N N . SER A 1 105 ? -6.395 17.356 4.220 1.00 76.38 105 SER A N 1
ATOM 832 C CA . SER A 1 105 ? -6.750 16.140 4.954 1.00 76.38 105 SER A CA 1
ATOM 833 C C . SER A 1 105 ? -6.102 16.112 6.348 1.00 76.38 105 SER A C 1
ATOM 835 O O . SER A 1 105 ? -5.069 16.759 6.541 1.00 76.38 105 SER A O 1
ATOM 837 N N . PRO A 1 106 ? -6.658 15.348 7.312 1.00 83.38 106 PRO A N 1
ATOM 838 C CA . PRO A 1 106 ? -6.047 15.159 8.627 1.00 83.38 106 PRO A CA 1
ATOM 839 C C . PRO A 1 106 ? -4.591 14.675 8.526 1.00 83.38 106 PRO A C 1
ATOM 841 O O . PRO A 1 106 ? -4.287 13.777 7.743 1.00 83.38 106 PRO A O 1
ATOM 844 N N . THR A 1 107 ? -3.703 15.268 9.324 1.00 92.19 107 THR A N 1
ATOM 845 C CA . THR A 1 107 ? -2.299 14.851 9.523 1.00 92.19 107 THR A CA 1
ATOM 846 C C . THR A 1 107 ? -2.142 14.188 10.891 1.00 92.19 107 THR A C 1
ATOM 848 O O . THR A 1 107 ? -3.110 14.127 11.626 1.00 92.19 107 THR A O 1
ATOM 851 N N . MET A 1 108 ? -0.978 13.660 11.276 1.00 95.50 108 MET A N 1
ATOM 852 C CA . MET A 1 108 ? -0.857 12.782 12.462 1.00 95.50 108 MET A CA 1
ATOM 853 C C . MET A 1 108 ? -1.778 11.555 12.360 1.00 95.50 108 MET A C 1
ATOM 855 O O . MET A 1 108 ? -2.378 11.100 13.340 1.00 95.50 108 MET A O 1
ATOM 859 N N . THR A 1 109 ? -1.914 11.037 11.140 1.00 96.88 109 THR A N 1
ATOM 860 C CA . THR A 1 109 ? -2.649 9.808 10.863 1.00 96.88 109 THR A CA 1
ATOM 861 C C . THR A 1 109 ? -1.734 8.598 10.984 1.00 96.88 109 THR A C 1
ATOM 863 O O . THR A 1 109 ? -0.532 8.680 10.722 1.00 96.88 109 THR A O 1
ATOM 866 N N . PHE A 1 110 ? -2.291 7.468 11.404 1.00 97.50 110 PHE A N 1
ATOM 867 C CA . PHE A 1 110 ? -1.541 6.228 11.575 1.00 97.50 110 PHE A CA 1
ATOM 868 C C . PHE A 1 110 ? -2.448 5.007 11.447 1.00 97.50 110 PHE A C 1
ATOM 870 O O . PHE A 1 110 ? -3.649 5.069 11.710 1.00 97.50 110 PHE A O 1
ATOM 877 N N . VAL A 1 111 ? -1.854 3.885 11.046 1.00 98.12 111 VAL A N 1
ATOM 878 C CA . VAL A 1 111 ? -2.539 2.594 10.927 1.00 98.12 111 VAL A CA 1
ATOM 879 C C . VAL A 1 111 ? -2.215 1.738 12.143 1.00 98.12 111 VAL A C 1
ATOM 881 O O . VAL A 1 111 ? -1.063 1.669 12.571 1.00 98.12 111 VAL A O 1
ATOM 884 N N . VAL A 1 112 ? -3.224 1.057 12.677 1.00 97.69 112 VAL A N 1
ATOM 885 C CA . VAL A 1 112 ? -3.074 0.031 13.711 1.00 97.69 112 VAL A CA 1
ATOM 886 C C . VAL A 1 112 ? -3.556 -1.291 13.136 1.00 97.69 112 VAL A C 1
ATOM 888 O O . VAL A 1 112 ? -4.687 -1.390 12.663 1.00 97.69 112 VAL A O 1
ATOM 891 N N . ILE A 1 113 ? -2.701 -2.309 13.200 1.00 96.50 113 ILE A N 1
ATOM 892 C CA . ILE A 1 113 ? -3.069 -3.687 12.874 1.00 96.50 113 ILE A CA 1
ATOM 893 C C . ILE A 1 113 ? -3.281 -4.424 14.193 1.00 96.50 113 ILE A C 1
ATOM 895 O O . ILE A 1 113 ? -2.351 -4.566 14.988 1.00 96.50 113 ILE A O 1
ATOM 899 N N . THR A 1 114 ? -4.512 -4.862 14.439 1.00 94.25 114 THR A N 1
ATOM 900 C CA . THR A 1 114 ? -4.878 -5.628 15.632 1.00 94.25 114 THR A CA 1
ATOM 901 C C . THR A 1 114 ? -4.972 -7.095 15.266 1.00 94.25 114 THR A C 1
ATOM 903 O O . THR A 1 114 ? -5.847 -7.486 14.495 1.00 94.25 114 THR A O 1
ATOM 906 N N . THR A 1 115 ? -4.083 -7.906 15.831 1.00 88.00 115 THR A N 1
ATOM 907 C CA . THR A 1 115 ? -4.104 -9.354 15.635 1.00 88.00 115 THR A CA 1
ATOM 908 C C . THR A 1 115 ? -5.187 -10.014 16.495 1.00 88.00 115 THR A C 1
ATOM 910 O O . THR A 1 115 ? -5.531 -9.494 17.566 1.00 88.00 115 THR A O 1
ATOM 913 N N . PRO A 1 116 ? -5.729 -11.166 16.062 1.00 83.50 116 PRO A N 1
ATOM 914 C CA . PRO A 1 116 ? -6.780 -11.843 16.805 1.00 83.50 116 PRO A CA 1
ATOM 915 C C . PRO A 1 116 ? -6.278 -12.290 18.187 1.00 83.50 116 PRO A C 1
ATOM 917 O O . PRO A 1 116 ? -5.175 -12.829 18.330 1.00 83.50 116 PRO A O 1
ATOM 920 N N . LYS A 1 117 ? -7.088 -12.077 19.230 1.00 76.81 117 LYS A N 1
ATOM 921 C CA . LYS A 1 117 ? -6.841 -12.650 20.567 1.00 76.81 117 LYS A CA 1
ATOM 922 C C . LYS A 1 117 ? -7.284 -14.113 20.584 1.00 76.81 117 LYS A C 1
ATOM 924 O O . LYS A 1 117 ? -8.043 -14.539 19.733 1.00 76.81 117 LYS A O 1
ATOM 929 N N . LYS A 1 118 ? -6.885 -14.882 21.602 1.00 67.19 118 LYS A N 1
ATOM 930 C CA . LYS A 1 118 ? -7.137 -16.339 21.715 1.00 67.19 118 LYS A CA 1
ATOM 931 C C . LYS A 1 118 ? -8.602 -16.793 21.482 1.00 67.19 118 LYS A C 1
ATOM 933 O O . LYS A 1 118 ? -8.804 -17.961 21.177 1.00 67.19 118 LYS A O 1
ATOM 938 N N . ASN A 1 119 ? -9.583 -15.887 21.603 1.00 68.06 119 ASN A N 1
ATOM 939 C CA . ASN A 1 119 ? -11.024 -16.135 21.429 1.00 68.06 119 ASN A CA 1
ATOM 940 C C . ASN A 1 119 ? -11.695 -15.227 20.371 1.00 68.06 119 ASN A C 1
ATOM 942 O O . ASN A 1 119 ? -12.918 -15.215 20.276 1.00 68.06 119 ASN A O 1
ATOM 946 N N . ASP A 1 120 ? -10.922 -14.439 19.624 1.00 66.81 120 ASP A N 1
ATOM 947 C CA . ASP A 1 120 ? -11.403 -13.611 18.516 1.00 66.81 120 ASP A CA 1
ATOM 948 C C . ASP A 1 120 ? -10.702 -14.095 17.244 1.00 66.81 120 ASP A C 1
ATOM 950 O O . ASP A 1 120 ? -9.519 -14.423 17.281 1.00 66.81 120 ASP A O 1
ATOM 954 N N . SER A 1 121 ? -11.424 -14.207 16.134 1.00 68.00 121 SER A N 1
ATOM 955 C CA . SER A 1 121 ? -10.876 -14.697 14.866 1.00 68.00 121 SER A CA 1
ATOM 956 C C . SER A 1 121 ? -10.503 -13.576 13.900 1.00 68.00 121 SER A C 1
ATOM 958 O O . SER A 1 121 ? -9.881 -13.855 12.877 1.00 68.00 121 SER A O 1
ATOM 960 N N . ALA A 1 122 ? -10.903 -12.333 14.180 1.00 77.81 122 ALA A N 1
ATOM 961 C CA . ALA A 1 122 ? -10.756 -11.237 13.233 1.00 77.81 122 ALA A CA 1
ATOM 962 C C . ALA A 1 122 ? -9.459 -10.447 13.465 1.00 77.81 122 ALA A C 1
ATOM 964 O O . ALA A 1 122 ? -9.193 -9.941 14.555 1.00 77.81 122 ALA A O 1
ATOM 965 N N . GLU A 1 123 ? -8.654 -10.329 12.410 1.00 90.62 123 GLU A N 1
ATOM 966 C CA . GLU A 1 123 ? -7.563 -9.359 12.329 1.00 90.62 123 GLU A CA 1
ATOM 967 C C . GLU A 1 123 ? -8.138 -8.048 11.782 1.00 90.62 123 GLU A C 1
ATOM 969 O O . GLU A 1 123 ? -8.867 -8.065 10.793 1.00 90.62 123 GLU A O 1
ATOM 974 N N . TYR A 1 124 ? -7.847 -6.915 12.419 1.00 94.94 124 TYR A N 1
ATOM 975 C CA . TYR A 1 124 ? -8.366 -5.611 11.998 1.00 94.94 124 TYR A CA 1
ATOM 976 C C . TYR A 1 124 ? -7.244 -4.693 11.545 1.00 94.94 124 TYR A C 1
ATOM 978 O O . TYR A 1 124 ? -6.212 -4.586 12.204 1.00 94.94 124 TYR A O 1
ATOM 986 N N . VAL A 1 125 ? -7.492 -3.970 10.460 1.00 97.62 125 VAL A N 1
ATOM 987 C CA . VAL A 1 125 ? -6.700 -2.823 10.027 1.00 97.62 125 VAL A CA 1
ATOM 988 C C . VAL A 1 125 ? -7.542 -1.583 10.275 1.00 97.62 125 VAL A C 1
ATOM 990 O O . VAL A 1 125 ? -8.583 -1.392 9.650 1.00 97.62 125 VAL A O 1
ATOM 993 N N . ASP A 1 126 ? -7.100 -0.755 11.208 1.00 97.88 126 ASP A N 1
ATOM 994 C CA . ASP A 1 126 ? -7.757 0.490 11.576 1.00 97.88 126 ASP A CA 1
ATOM 995 C C . ASP A 1 126 ? -6.892 1.680 11.164 1.00 97.88 126 ASP A C 1
ATOM 997 O O . ASP A 1 126 ? -5.670 1.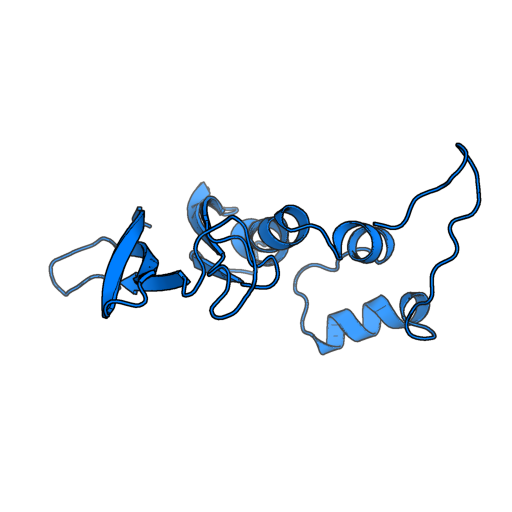658 11.324 1.00 97.88 126 ASP A O 1
ATOM 1001 N N . LEU A 1 127 ? -7.534 2.751 10.709 1.00 98.06 127 LEU A N 1
ATOM 1002 C CA . LEU A 1 127 ? -6.901 4.037 10.456 1.00 98.06 127 LEU A CA 1
ATOM 1003 C C . LEU A 1 127 ? -7.339 5.022 11.535 1.00 98.06 127 LEU A C 1
ATOM 1005 O O . LEU A 1 127 ? -8.530 5.152 11.817 1.00 98.06 127 LEU A O 1
ATOM 1009 N N . TYR A 1 128 ? -6.385 5.733 12.121 1.00 97.81 128 TYR A N 1
ATOM 1010 C CA . TYR A 1 128 ? -6.616 6.708 13.179 1.00 97.81 128 TYR A CA 1
ATOM 1011 C C . TYR A 1 128 ? -6.010 8.066 12.836 1.00 97.81 128 TYR A C 1
ATOM 1013 O O . TYR A 1 128 ? -5.073 8.167 12.049 1.00 97.81 128 TYR A O 1
ATOM 1021 N N . TYR A 1 129 ? -6.526 9.095 13.504 1.00 95.38 129 TYR A N 1
ATOM 1022 C CA . TYR A 1 129 ? -6.001 10.454 13.563 1.00 95.38 129 TYR A CA 1
ATOM 1023 C C . TYR A 1 129 ? -5.740 10.836 15.025 1.00 95.38 129 TYR A C 1
ATOM 1025 O O . TYR A 1 129 ? -6.610 10.639 15.880 1.00 95.38 129 TYR A O 1
ATOM 1033 N N . TYR A 1 130 ? -4.562 11.391 15.310 1.00 95.75 130 TYR A N 1
ATOM 1034 C CA . TYR A 1 130 ? -4.219 11.975 16.606 1.00 95.75 130 TYR A CA 1
ATOM 1035 C C . TYR A 1 130 ? -4.367 13.500 16.560 1.00 95.75 130 TYR A C 1
ATOM 1037 O O . TYR A 1 130 ? -3.703 14.173 15.777 1.00 95.75 130 TYR A O 1
ATOM 1045 N N . SER A 1 131 ? -5.236 14.067 17.396 1.00 92.25 131 SER A N 1
ATOM 1046 C CA . SER A 1 131 ? -5.426 15.517 17.462 1.00 92.25 131 SER A CA 1
ATOM 1047 C C . SER A 1 131 ? -4.349 16.207 18.297 1.00 92.25 131 SER A C 1
ATOM 1049 O O . SER A 1 131 ? -3.766 15.628 19.212 1.00 92.25 131 SER A O 1
ATOM 1051 N N . GLN A 1 132 ? -4.172 17.511 18.070 1.00 89.31 132 GLN A N 1
ATOM 1052 C CA . GLN A 1 132 ? -3.287 18.353 18.890 1.00 89.31 132 GLN A CA 1
ATOM 1053 C C . GLN A 1 132 ? -3.678 18.382 20.378 1.00 89.31 132 GLN A C 1
ATOM 1055 O O . GLN A 1 132 ? -2.835 18.634 21.230 1.00 89.31 132 GLN A O 1
ATOM 1060 N N . SER A 1 133 ? -4.945 18.101 20.702 1.00 93.12 133 SER A N 1
ATOM 1061 C CA . SER A 1 133 ? -5.430 17.986 22.083 1.00 93.12 133 SER A CA 1
ATOM 1062 C C . SER A 1 133 ? -5.124 16.637 22.741 1.00 93.12 133 SER A C 1
ATOM 1064 O O . SER A 1 133 ? -5.551 16.400 23.868 1.00 93.12 133 SER A O 1
ATOM 1066 N N . GLY A 1 134 ? -4.425 15.735 22.049 1.00 94.00 134 GLY A N 1
ATOM 1067 C CA . GLY A 1 134 ? -4.071 14.417 22.565 1.00 94.00 134 GLY A CA 1
ATOM 1068 C C . GLY A 1 134 ? -5.113 13.327 22.324 1.00 94.00 134 GLY A C 1
ATOM 1069 O O . GLY A 1 134 ? -4.985 12.224 22.854 1.00 94.00 134 GLY A O 1
ATOM 1070 N N . ARG A 1 135 ? -6.166 13.603 21.545 1.00 96.38 135 ARG A N 1
ATOM 1071 C CA . ARG A 1 135 ? -7.253 12.648 21.309 1.00 96.38 135 ARG A CA 1
ATOM 1072 C C . ARG A 1 135 ? -6.946 11.767 20.104 1.00 96.38 135 ARG A C 1
ATOM 1074 O O . ARG A 1 135 ? -6.752 12.263 19.000 1.00 96.38 135 ARG A O 1
ATOM 1081 N N . ILE A 1 136 ? -7.023 10.453 20.297 1.00 97.44 136 ILE A N 1
ATOM 1082 C CA . ILE A 1 136 ? -7.023 9.474 19.206 1.00 97.44 136 ILE A CA 1
ATOM 1083 C C . ILE A 1 136 ? -8.460 9.284 18.709 1.00 97.44 136 ILE A C 1
ATOM 1085 O O . ILE A 1 136 ? -9.370 9.026 19.498 1.00 97.44 136 ILE A O 1
ATOM 1089 N N . THR A 1 137 ? -8.669 9.409 17.400 1.00 96.50 137 THR A N 1
ATOM 1090 C CA . THR A 1 137 ? -9.969 9.216 16.745 1.00 96.50 137 THR A CA 1
ATOM 1091 C C . THR A 1 137 ? -9.829 8.204 15.620 1.00 96.50 137 THR A C 1
ATOM 1093 O O . THR A 1 137 ? -8.971 8.360 14.756 1.00 96.50 137 THR A O 1
ATOM 1096 N N . LYS A 1 138 ? -10.666 7.163 15.626 1.00 97.38 138 LYS A N 1
ATOM 1097 C CA . LYS A 1 138 ? -10.738 6.198 14.524 1.00 97.38 138 LYS A CA 1
ATOM 1098 C C . LYS A 1 138 ? -11.385 6.861 13.307 1.00 97.38 138 LYS A C 1
ATOM 1100 O O . LYS A 1 138 ? -12.436 7.481 13.443 1.00 97.38 138 LYS A O 1
ATOM 1105 N N . MET A 1 139 ? -10.754 6.729 12.149 1.00 96.25 139 MET A N 1
ATOM 1106 C CA . MET A 1 139 ? -11.215 7.256 10.864 1.00 96.25 139 MET A CA 1
ATOM 1107 C C . MET A 1 139 ? -11.873 6.171 10.012 1.00 96.25 139 MET A C 1
ATOM 1109 O O . MET A 1 139 ? -12.904 6.426 9.403 1.00 96.25 139 MET A O 1
ATOM 1113 N N . ASP A 1 140 ? -11.277 4.977 9.974 1.00 97.56 140 ASP A N 1
ATOM 1114 C CA . ASP A 1 140 ? -11.745 3.847 9.166 1.00 97.56 140 ASP A CA 1
ATOM 1115 C C . ASP A 1 140 ? -11.313 2.514 9.807 1.00 97.56 140 ASP A C 1
ATOM 1117 O O . ASP A 1 140 ? -10.408 2.484 10.646 1.00 97.56 140 ASP A O 1
ATOM 1121 N N . SER A 1 141 ? -11.976 1.418 9.441 1.00 97.00 141 SER A N 1
ATOM 1122 C CA . SER A 1 141 ? -11.728 0.072 9.959 1.00 97.00 141 SER A CA 1
ATOM 1123 C C . SER A 1 141 ? -12.105 -0.998 8.946 1.00 97.00 141 SER A C 1
ATOM 1125 O O . SER A 1 141 ? -13.193 -0.970 8.370 1.00 97.00 141 SER A O 1
ATOM 1127 N N . GLN A 1 142 ? -11.240 -1.995 8.780 1.00 97.44 142 GLN A N 1
ATOM 1128 C CA . GLN A 1 142 ? -11.530 -3.189 7.997 1.00 97.44 142 GLN A CA 1
ATOM 1129 C C . GLN A 1 142 ? -11.048 -4.450 8.712 1.00 97.44 142 GLN A C 1
ATOM 1131 O O . GLN A 1 142 ? -9.878 -4.568 9.060 1.00 97.44 142 GLN A O 1
ATOM 1136 N N . ALA A 1 143 ? -11.948 -5.421 8.871 1.00 94.31 143 ALA A N 1
ATOM 1137 C CA . ALA A 1 143 ? -11.597 -6.783 9.277 1.00 94.31 143 ALA A CA 1
ATOM 1138 C C . ALA A 1 143 ? -11.038 -7.569 8.082 1.00 94.31 143 ALA A C 1
ATOM 1140 O O . ALA A 1 143 ? -11.579 -7.447 6.978 1.00 94.31 143 ALA A O 1
ATOM 1141 N N . LEU A 1 144 ? -10.001 -8.379 8.276 1.00 90.81 144 LEU A N 1
ATOM 1142 C CA . LEU A 1 144 ? -9.407 -9.242 7.251 1.00 90.81 144 LEU A CA 1
ATOM 1143 C C . LEU A 1 144 ? -10.093 -10.611 7.130 1.00 90.81 144 LEU A C 1
ATOM 1145 O O . LEU A 1 144 ? -10.546 -11.146 8.161 1.00 90.81 144 LEU A O 1
#

Foldseek 3Di:
DFDDPDVPDDTDDDDDPCCQVCVVVVCVVVVQVADDHPVLCVVCVLPPVSVQCCCQVREQADPPHPAQEAEEEPNLDWDKDWDHHVVRHIGIYTYQRAQDDDDPDAHQKGWDWADADPPGHWIKIWIWGQDPVRDIDTDDMDTD

Sequence (144 aa):
MPYQLSPGGFIEFSLYKGIQDTWDERQILNRVAVKIPVKEALIKADSASGTDDQAVVQYFANKNSDKRIVVFGHSHEARIIPSKNHKSQKTIYANSGTWIDKNKSPTMTFVVITTPKKNDSAEYVDLYYYSQSGRITKMDSQAL

Radius of gyration: 18.4 Å; chains: 1; bounding box: 33×39×53 Å